Protein AF-A0A8T5RQZ0-F1 (afdb_monomer_lite)

Secondary structure (DSSP, 8-state):
-----HHHHHHHHHTTSEEEETTEEEEE-SS-EEEPP-HHHHHHHHHHHHTTSS-HHHHHHHHHHHHHHHHS---------

Radius of gyration: 15.29 Å; chains: 1; bounding box: 35×29×38 Å

Sequence (81 aa):
ILNNNEVLFNELLDNKFIFESKGIVLLFTDVRLVKYPPNYVIRNLTTRYKENKISLNEFLTHLRLISDELKESSKINYKII

Structure (mmCIF, N/CA/C/O backbone):
data_AF-A0A8T5RQZ0-F1
#
_entry.id   AF-A0A8T5RQZ0-F1
#
loop_
_atom_site.group_PDB
_atom_site.id
_atom_site.type_symbol
_atom_site.label_atom_id
_atom_site.label_alt_id
_atom_site.label_comp_id
_atom_site.label_asym_id
_atom_site.label_entity_id
_atom_site.label_seq_id
_atom_site.pdbx_PDB_ins_code
_atom_site.Cartn_x
_atom_site.Cartn_y
_atom_site.Cartn_z
_atom_site.occupancy
_atom_site.B_iso_or_equiv
_atom_site.auth_seq_id
_atom_site.auth_comp_id
_atom_site.auth_asym_id
_atom_site.auth_atom_id
_atom_site.pdbx_PDB_model_num
ATOM 1 N N . ILE A 1 1 ? -2.508 23.266 -2.628 1.00 35.84 1 ILE A N 1
ATOM 2 C CA . ILE A 1 1 ? -3.320 22.468 -3.578 1.00 35.84 1 ILE A CA 1
ATOM 3 C C . ILE A 1 1 ? -2.403 21.378 -4.125 1.00 35.84 1 ILE A C 1
ATOM 5 O O . ILE A 1 1 ? -1.465 21.704 -4.836 1.00 35.84 1 ILE A O 1
ATOM 9 N N . LEU A 1 2 ? -2.571 20.123 -3.694 1.00 36.16 2 LEU A N 1
ATOM 10 C CA . LEU A 1 2 ? -1.865 18.980 -4.289 1.00 36.16 2 LEU A CA 1
ATOM 11 C C . LEU A 1 2 ? -2.530 18.720 -5.642 1.00 36.16 2 LEU A C 1
ATOM 13 O O . LEU A 1 2 ? -3.648 18.213 -5.683 1.00 36.16 2 LEU A O 1
ATOM 17 N N . ASN A 1 3 ? -1.894 19.173 -6.721 1.00 44.94 3 ASN A N 1
ATOM 18 C CA . ASN A 1 3 ? -2.435 19.089 -8.072 1.00 44.94 3 ASN A CA 1
ATOM 19 C C . ASN A 1 3 ? -2.329 17.629 -8.543 1.00 44.94 3 ASN A C 1
ATOM 21 O O . ASN A 1 3 ? -1.279 17.191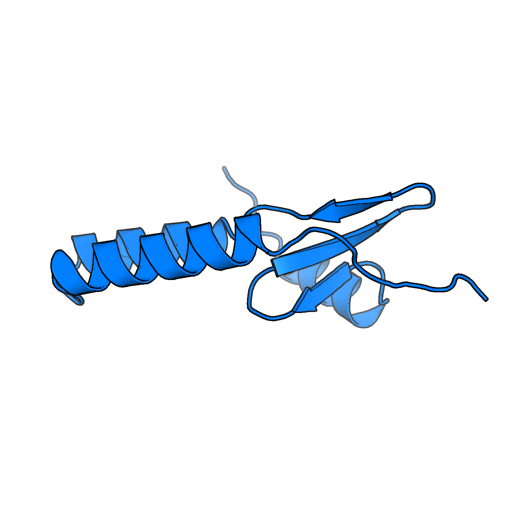 -9.011 1.00 44.94 3 ASN A O 1
ATOM 25 N N . ASN A 1 4 ? -3.382 16.847 -8.306 1.00 56.72 4 ASN A N 1
ATOM 26 C CA . ASN A 1 4 ? -3.459 15.436 -8.674 1.00 56.72 4 ASN A CA 1
ATOM 27 C C . ASN A 1 4 ? -3.711 15.360 -10.187 1.00 56.72 4 ASN A C 1
ATOM 29 O O . ASN A 1 4 ? -4.849 15.253 -10.633 1.00 56.72 4 ASN A O 1
ATOM 33 N N . ASN A 1 5 ? -2.654 15.543 -10.979 1.00 72.81 5 ASN A N 1
ATOM 34 C CA . ASN A 1 5 ? -2.756 15.650 -12.430 1.00 72.81 5 ASN A CA 1
ATOM 35 C C . ASN A 1 5 ? -2.799 14.244 -13.054 1.00 72.81 5 ASN A C 1
ATOM 37 O O . ASN A 1 5 ? -1.829 13.783 -13.649 1.00 72.81 5 ASN A O 1
ATOM 41 N N . GLU A 1 6 ? -3.914 13.537 -12.844 1.00 76.25 6 GLU A N 1
ATOM 42 C CA . GLU A 1 6 ? -4.136 12.156 -13.313 1.00 76.25 6 GLU A CA 1
ATOM 43 C C . GLU A 1 6 ? -3.921 12.010 -14.821 1.00 76.25 6 GLU A C 1
ATOM 45 O O . GLU A 1 6 ? -3.394 10.998 -15.271 1.00 76.25 6 GLU A O 1
ATOM 50 N N . VAL A 1 7 ? -4.249 13.052 -15.590 1.00 78.94 7 VAL A N 1
ATOM 51 C CA . VAL A 1 7 ? -4.005 13.107 -17.037 1.00 78.94 7 VAL A CA 1
ATOM 52 C C . VAL A 1 7 ? -2.515 12.947 -17.345 1.00 78.94 7 VAL A C 1
ATOM 54 O O . VAL A 1 7 ? -2.142 12.065 -18.109 1.00 78.94 7 VAL A O 1
ATOM 57 N N . LEU A 1 8 ? -1.660 13.727 -16.677 1.00 76.56 8 LEU A N 1
ATOM 58 C CA . LEU A 1 8 ? -0.209 13.647 -16.850 1.00 76.56 8 LEU A CA 1
ATOM 59 C C . LEU A 1 8 ? 0.341 12.289 -16.389 1.00 76.56 8 LEU A C 1
ATOM 61 O O . LEU A 1 8 ? 1.260 11.751 -16.993 1.00 76.56 8 LEU A O 1
ATOM 65 N N . PHE A 1 9 ? -0.211 11.721 -15.316 1.00 75.25 9 PHE A N 1
ATOM 66 C CA . PHE A 1 9 ? 0.199 10.402 -14.833 1.00 75.25 9 PHE A CA 1
ATOM 67 C C . PHE A 1 9 ? -0.094 9.302 -15.863 1.00 75.25 9 PHE A C 1
ATOM 69 O O . PHE A 1 9 ? 0.780 8.488 -16.152 1.00 75.25 9 PHE A O 1
ATOM 76 N N . ASN A 1 10 ? -1.290 9.315 -16.455 1.00 77.94 10 ASN A N 1
ATOM 77 C CA . ASN A 1 10 ? -1.671 8.357 -17.491 1.00 77.94 10 ASN A CA 1
ATOM 78 C C . ASN A 1 10 ? -0.828 8.539 -18.760 1.00 77.94 10 ASN A C 1
ATOM 80 O O . ASN A 1 10 ? -0.312 7.559 -19.286 1.00 77.94 10 ASN A O 1
ATOM 84 N N . GLU A 1 11 ? -0.574 9.781 -19.185 1.00 77.62 11 GLU A N 1
ATOM 85 C CA . GLU A 1 11 ? 0.331 10.052 -20.309 1.00 77.62 11 GLU A CA 1
ATOM 86 C C . GLU A 1 11 ? 1.744 9.500 -20.066 1.00 77.62 11 GLU A C 1
ATOM 88 O O . GLU A 1 11 ? 2.365 8.944 -20.972 1.00 77.62 11 GLU A O 1
ATOM 93 N N . LEU A 1 12 ? 2.277 9.630 -18.849 1.00 74.88 12 LEU A N 1
ATOM 94 C CA . LEU A 1 12 ? 3.607 9.118 -18.515 1.00 74.88 12 LEU A CA 1
ATOM 95 C C . LEU A 1 12 ? 3.651 7.580 -18.455 1.00 74.88 12 LEU A C 1
ATOM 97 O O . LEU A 1 12 ? 4.698 7.003 -18.769 1.00 74.88 12 LEU A O 1
ATOM 101 N N . LEU A 1 13 ? 2.551 6.923 -18.062 1.00 74.69 13 LEU A N 1
ATOM 102 C CA . LEU A 1 13 ? 2.397 5.462 -18.114 1.00 74.69 13 LEU A CA 1
ATOM 103 C C . LEU A 1 13 ? 2.361 4.964 -19.563 1.00 74.69 13 LEU A C 1
ATOM 105 O O . LEU A 1 13 ? 3.120 4.062 -19.919 1.00 74.69 13 LEU A O 1
ATOM 109 N N . ASP A 1 14 ? 1.530 5.585 -20.403 1.00 77.38 14 ASP A N 1
ATOM 110 C CA . ASP A 1 14 ? 1.359 5.209 -21.811 1.00 77.38 14 ASP A CA 1
ATOM 111 C C . ASP A 1 14 ? 2.672 5.345 -22.591 1.00 77.38 14 ASP A C 1
ATOM 113 O O . ASP A 1 14 ? 3.046 4.475 -23.383 1.00 77.38 14 ASP A O 1
ATOM 117 N N . ASN A 1 15 ? 3.429 6.406 -22.300 1.00 78.38 15 ASN A N 1
ATOM 118 C CA . ASN A 1 15 ? 4.738 6.659 -22.894 1.00 78.38 15 ASN A CA 1
ATOM 119 C C . ASN A 1 15 ? 5.888 5.873 -22.232 1.00 78.38 15 ASN A C 1
ATOM 121 O O . ASN A 1 15 ? 7.045 6.056 -22.610 1.00 78.38 15 ASN A O 1
ATOM 125 N N . LYS A 1 16 ? 5.599 4.989 -21.265 1.00 74.31 16 LYS A N 1
ATOM 126 C CA . LYS A 1 16 ? 6.579 4.132 -20.567 1.00 74.31 16 LYS A CA 1
ATOM 127 C C . LYS A 1 16 ? 7.711 4.902 -19.871 1.00 74.31 16 LYS A C 1
ATOM 129 O O . LYS A 1 16 ? 8.808 4.373 -19.696 1.00 74.31 16 LYS A O 1
ATOM 134 N N . PHE A 1 17 ? 7.450 6.141 -19.455 1.00 68.81 17 PHE A N 1
ATOM 135 C CA . PHE A 1 17 ? 8.373 6.914 -18.617 1.00 68.81 17 PHE A CA 1
ATOM 136 C C . PHE A 1 17 ? 8.259 6.513 -17.146 1.00 68.81 17 PHE A C 1
ATOM 138 O O . PHE A 1 17 ? 9.259 6.490 -16.422 1.00 68.81 17 PHE A O 1
ATOM 145 N N . ILE A 1 18 ? 7.044 6.174 -16.709 1.00 71.12 18 ILE A N 1
ATOM 146 C CA . ILE A 1 18 ? 6.778 5.605 -15.390 1.00 71.12 18 ILE A CA 1
ATOM 147 C C . ILE A 1 18 ? 6.197 4.202 -15.521 1.00 71.12 18 ILE A C 1
ATOM 149 O O . ILE A 1 18 ? 5.481 3.892 -16.468 1.00 71.12 18 ILE A O 1
ATOM 153 N N . PHE A 1 19 ? 6.497 3.358 -14.543 1.00 74.19 19 PHE A N 1
ATOM 154 C CA . PHE A 1 19 ? 5.980 2.001 -14.439 1.00 74.19 19 PHE A CA 1
ATOM 155 C C . PHE A 1 19 ? 5.332 1.827 -13.075 1.00 74.19 19 PHE A C 1
ATOM 157 O O . PHE A 1 19 ? 5.926 2.187 -12.059 1.00 74.19 19 PHE A O 1
ATOM 164 N N . GLU A 1 20 ? 4.131 1.263 -13.040 1.00 64.88 20 GLU A N 1
ATOM 165 C CA . GLU A 1 20 ? 3.451 0.926 -11.794 1.00 64.88 20 GLU A CA 1
ATOM 166 C C . GLU A 1 20 ? 3.528 -0.585 -11.560 1.00 64.88 20 GLU A C 1
ATOM 168 O O . GLU A 1 20 ? 3.239 -1.387 -12.446 1.00 64.88 20 GLU A O 1
ATOM 173 N N . SER A 1 21 ? 3.974 -0.988 -10.373 1.00 70.50 21 SER A N 1
ATOM 174 C CA . SER A 1 21 ? 3.975 -2.387 -9.951 1.00 70.50 21 SER A CA 1
ATOM 175 C C . SER A 1 21 ? 3.653 -2.459 -8.469 1.00 70.50 21 SER A C 1
ATOM 177 O O . SER A 1 21 ? 4.337 -1.839 -7.655 1.00 70.50 21 SER A O 1
ATOM 179 N N . LYS A 1 22 ? 2.597 -3.201 -8.120 1.00 66.31 22 LYS A N 1
ATOM 180 C CA . LYS A 1 22 ? 2.117 -3.368 -6.738 1.00 66.31 22 LYS A CA 1
ATOM 181 C C . LYS A 1 22 ? 1.887 -2.035 -5.991 1.00 66.31 22 LYS A C 1
ATOM 183 O O . LYS A 1 22 ? 2.203 -1.921 -4.811 1.00 66.31 22 LYS A O 1
ATOM 188 N N . GLY A 1 23 ? 1.372 -0.998 -6.659 1.00 64.50 23 GLY A N 1
ATOM 189 C CA . GLY A 1 23 ? 1.161 0.318 -6.043 1.00 64.50 23 GLY A CA 1
ATOM 190 C C . GLY A 1 23 ? 2.430 1.161 -5.860 1.00 64.50 23 GLY A C 1
ATOM 191 O O . GLY A 1 23 ? 2.363 2.240 -5.267 1.00 64.50 23 GLY A O 1
ATOM 192 N N . ILE A 1 24 ? 3.578 0.699 -6.364 1.00 60.84 24 ILE A N 1
ATOM 193 C CA . ILE A 1 24 ? 4.838 1.446 -6.413 1.00 60.84 24 ILE A CA 1
ATOM 194 C C . ILE A 1 24 ? 5.004 2.023 -7.815 1.00 60.84 24 ILE A C 1
ATOM 196 O O . ILE A 1 24 ? 4.923 1.296 -8.803 1.00 60.84 24 ILE A O 1
ATOM 200 N N . VAL A 1 25 ? 5.302 3.321 -7.890 1.00 66.00 25 VAL A N 1
ATOM 201 C CA . VAL A 1 25 ? 5.646 4.0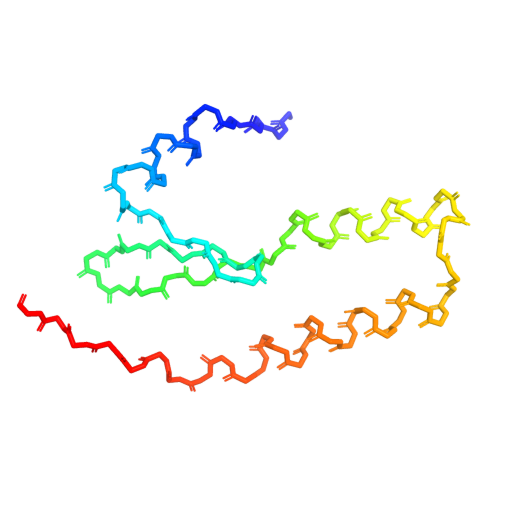00 -9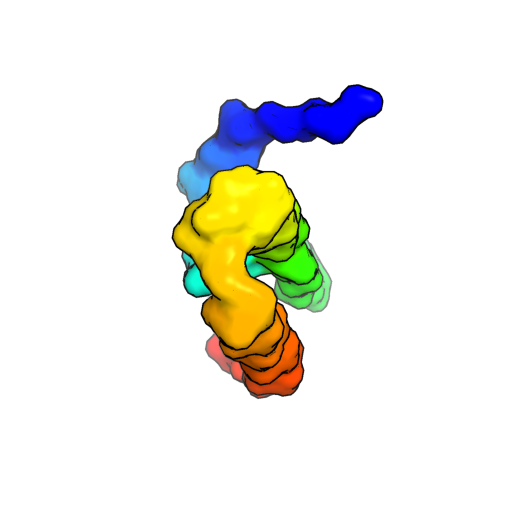.143 1.00 66.00 25 VAL A CA 1
ATOM 202 C C . VAL A 1 25 ? 7.163 4.075 -9.276 1.00 66.00 25 VAL A C 1
ATOM 204 O O . VAL A 1 25 ? 7.869 4.526 -8.368 1.00 66.00 25 VAL A O 1
ATOM 207 N N . LEU A 1 26 ? 7.654 3.624 -10.422 1.00 65.06 26 LEU A N 1
ATOM 208 C CA . LEU A 1 26 ? 9.051 3.582 -10.815 1.00 65.06 26 LEU A CA 1
ATOM 209 C C . LEU A 1 26 ? 9.244 4.554 -11.975 1.00 65.06 26 LEU A C 1
AT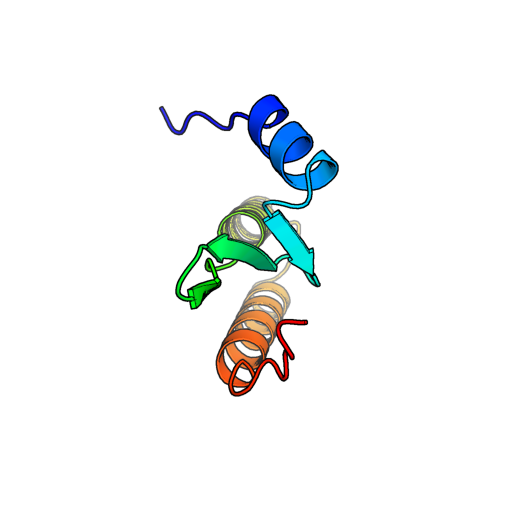OM 211 O O . LEU A 1 26 ? 8.691 4.340 -13.048 1.00 65.06 26 LEU A O 1
ATOM 215 N N . LEU A 1 27 ? 10.022 5.614 -11.770 1.00 66.44 27 LEU A N 1
ATOM 216 C CA . LEU A 1 27 ? 10.392 6.537 -12.843 1.00 66.44 27 LEU A CA 1
ATOM 217 C C . LEU A 1 27 ? 11.708 6.074 -13.470 1.00 66.44 27 LEU A C 1
ATOM 219 O O . LEU A 1 27 ? 12.711 5.915 -12.764 1.00 66.44 27 LEU A O 1
ATOM 223 N N . PHE A 1 28 ? 11.704 5.874 -14.787 1.00 57.78 28 PHE A N 1
ATOM 224 C CA . PHE A 1 28 ? 12.925 5.630 -15.541 1.00 57.78 28 PHE A CA 1
ATOM 225 C C . PHE A 1 28 ? 13.603 6.979 -15.789 1.00 57.78 28 PHE A C 1
ATOM 227 O O . PHE A 1 28 ? 13.141 7.784 -16.592 1.00 57.78 28 PHE A O 1
ATOM 234 N N . THR A 1 29 ? 14.667 7.262 -15.040 1.00 56.50 29 THR A N 1
ATOM 235 C CA . THR A 1 29 ? 15.526 8.428 -15.280 1.00 56.50 29 THR A CA 1
ATOM 236 C C . THR A 1 29 ? 16.896 7.941 -15.707 1.00 56.50 29 THR A C 1
ATOM 238 O O . THR A 1 29 ? 17.327 6.882 -15.249 1.00 56.50 29 THR A O 1
ATOM 241 N N . ASP A 1 30 ? 17.588 8.731 -16.525 1.00 50.34 30 ASP A N 1
ATOM 242 C CA . ASP A 1 30 ? 18.865 8.405 -17.180 1.00 50.34 30 ASP A CA 1
ATOM 243 C C . ASP A 1 30 ? 20.015 7.984 -16.239 1.00 50.34 30 ASP A C 1
ATOM 245 O O . ASP A 1 30 ? 21.110 7.669 -16.693 1.00 50.34 30 ASP A O 1
ATOM 249 N N . VAL A 1 31 ? 19.807 7.956 -14.916 1.00 52.59 31 VAL A N 1
ATOM 250 C CA . VAL A 1 31 ? 20.831 7.499 -13.970 1.00 52.59 31 VAL A CA 1
ATOM 251 C C . VAL A 1 31 ? 20.305 6.567 -12.873 1.00 52.59 31 VAL A C 1
ATOM 253 O O . VAL A 1 31 ? 21.102 5.780 -12.364 1.00 52.59 31 VAL A O 1
ATOM 256 N N . ARG A 1 32 ? 19.025 6.590 -12.453 1.00 50.81 32 ARG A N 1
ATOM 257 C CA . ARG A 1 32 ? 18.524 5.728 -11.350 1.00 50.81 32 ARG A CA 1
ATOM 258 C C . ARG A 1 32 ? 17.017 5.469 -11.428 1.00 50.81 32 ARG A C 1
ATOM 260 O O . ARG A 1 32 ? 16.237 6.358 -11.755 1.00 50.81 32 ARG A O 1
ATOM 267 N N . LEU A 1 33 ? 16.605 4.273 -11.002 1.00 52.81 33 LEU A N 1
ATOM 268 C CA . LEU A 1 33 ? 15.221 3.979 -10.621 1.00 52.81 33 LEU A CA 1
ATOM 269 C C . LEU A 1 33 ? 14.906 4.691 -9.301 1.00 52.81 33 LEU A C 1
ATOM 271 O O . LEU A 1 33 ? 15.352 4.262 -8.234 1.00 52.81 33 LEU A O 1
ATOM 275 N N . VAL A 1 34 ? 14.148 5.784 -9.372 1.00 53.94 34 VAL A N 1
ATOM 276 C CA . VAL A 1 34 ? 13.622 6.458 -8.180 1.00 53.94 34 VAL A CA 1
ATOM 277 C C . VAL A 1 34 ? 12.336 5.744 -7.774 1.00 53.94 34 VAL A C 1
ATOM 279 O O . VAL A 1 34 ? 11.336 5.792 -8.488 1.00 53.94 34 VAL A O 1
ATOM 282 N N . LYS A 1 35 ? 12.379 5.039 -6.638 1.00 57.75 35 LYS A N 1
ATOM 283 C CA . LYS A 1 35 ? 11.195 4.446 -6.004 1.00 57.75 35 LYS A CA 1
ATOM 284 C C . LYS A 1 35 ? 10.493 5.515 -5.186 1.00 57.75 35 LYS A C 1
ATOM 286 O O . LYS A 1 35 ? 11.092 6.068 -4.264 1.00 57.75 35 LYS A O 1
ATOM 291 N N . TYR A 1 36 ? 9.229 5.773 -5.491 1.00 60.28 36 TYR A N 1
ATOM 292 C CA . TYR A 1 36 ? 8.409 6.648 -4.664 1.00 60.28 36 TYR A CA 1
ATOM 293 C C . TYR A 1 36 ? 7.655 5.828 -3.615 1.00 60.28 36 TYR A C 1
ATOM 295 O O . TYR A 1 36 ? 7.141 4.754 -3.940 1.00 60.28 36 TYR A O 1
ATOM 303 N N . PRO A 1 37 ? 7.568 6.308 -2.359 1.00 64.06 37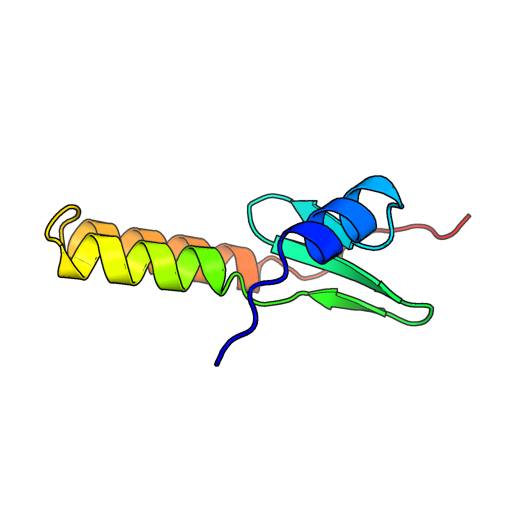 PRO A N 1
ATOM 304 C CA . PRO A 1 37 ? 6.690 5.689 -1.379 1.00 64.06 37 PRO A CA 1
ATOM 305 C C . PRO A 1 37 ? 5.250 5.727 -1.913 1.00 64.06 37 PRO A C 1
ATOM 307 O O . PRO A 1 37 ? 4.871 6.706 -2.567 1.00 64.06 37 PRO A O 1
ATOM 310 N N . PRO A 1 38 ? 4.433 4.695 -1.641 1.00 70.44 38 PRO A N 1
ATOM 311 C CA . PRO A 1 38 ? 3.091 4.569 -2.193 1.00 70.44 38 PRO A CA 1
ATOM 312 C C . PRO A 1 38 ? 2.122 5.510 -1.457 1.00 70.44 38 PRO A C 1
ATOM 314 O O . PRO A 1 38 ? 1.205 5.089 -0.753 1.00 70.44 38 PRO A O 1
ATOM 317 N N . ASN A 1 39 ? 2.332 6.819 -1.604 1.00 75.19 39 ASN A N 1
ATOM 318 C CA . ASN A 1 39 ? 1.607 7.876 -0.899 1.00 75.19 39 ASN A CA 1
ATOM 319 C C . ASN A 1 39 ? 0.095 7.778 -1.124 1.00 75.19 39 ASN A C 1
ATOM 321 O O . ASN A 1 39 ? -0.681 8.036 -0.207 1.00 75.19 39 ASN A O 1
ATOM 325 N N . TYR A 1 40 ? -0.326 7.362 -2.322 1.00 74.75 40 TYR A N 1
ATOM 326 C CA . TYR A 1 40 ? -1.730 7.099 -2.625 1.00 74.75 40 TYR A CA 1
ATOM 327 C C . TYR A 1 40 ? -2.300 5.966 -1.761 1.00 74.75 40 TYR A C 1
ATOM 329 O O . TYR A 1 40 ? -3.342 6.140 -1.128 1.00 74.75 40 TYR A O 1
ATOM 337 N N . VAL A 1 41 ? -1.590 4.836 -1.670 1.00 78.44 41 VAL A N 1
ATOM 338 C CA . VAL A 1 41 ? -2.003 3.668 -0.876 1.00 78.44 41 VAL A CA 1
ATOM 339 C C . VAL A 1 41 ? -2.064 4.022 0.608 1.00 78.44 41 VAL A C 1
ATOM 341 O O . VAL A 1 41 ? -3.060 3.724 1.264 1.00 78.44 41 VAL A O 1
ATOM 344 N N . ILE A 1 42 ? -1.059 4.733 1.128 1.00 84.31 42 ILE A N 1
ATOM 345 C CA . ILE A 1 42 ? -1.022 5.185 2.529 1.00 84.31 42 ILE A CA 1
ATOM 346 C C . ILE A 1 42 ? -2.176 6.156 2.820 1.00 84.31 42 ILE A C 1
ATOM 348 O O . ILE A 1 42 ? -2.849 6.036 3.850 1.00 84.31 42 ILE A O 1
ATOM 352 N N . ARG A 1 43 ? -2.455 7.098 1.906 1.00 86.50 43 ARG A N 1
ATOM 353 C CA . ARG A 1 43 ? -3.564 8.053 2.047 1.00 86.50 43 ARG A CA 1
ATOM 354 C C . ARG A 1 43 ? -4.909 7.332 2.060 1.00 86.50 43 ARG A C 1
ATOM 356 O O . ARG A 1 43 ? -5.709 7.578 2.956 1.00 86.50 43 ARG A O 1
ATOM 363 N N . ASN A 1 44 ? -5.133 6.420 1.116 1.00 87.62 44 ASN A N 1
ATOM 364 C CA . ASN A 1 44 ? -6.359 5.631 1.035 1.00 87.62 44 ASN A CA 1
ATOM 365 C C . ASN A 1 44 ? -6.554 4.743 2.277 1.00 87.62 44 ASN A C 1
ATOM 367 O O . ASN A 1 44 ? -7.641 4.707 2.848 1.00 87.62 44 ASN A O 1
ATOM 371 N N . LEU A 1 45 ? -5.493 4.081 2.748 1.00 91.06 45 LEU A N 1
ATOM 372 C CA . LEU A 1 45 ? -5.520 3.269 3.967 1.00 91.06 45 LEU A CA 1
ATOM 373 C C . LEU A 1 45 ? -5.917 4.107 5.195 1.00 91.06 45 LEU A C 1
ATOM 375 O O . LEU A 1 45 ? -6.780 3.705 5.974 1.00 91.06 45 LEU A O 1
ATOM 379 N N . THR A 1 46 ? -5.337 5.303 5.326 1.00 91.62 46 THR A N 1
ATOM 380 C CA . THR A 1 46 ? -5.662 6.254 6.401 1.00 91.62 46 THR A CA 1
ATOM 381 C C . THR A 1 46 ? -7.118 6.712 6.331 1.00 91.62 46 THR A C 1
ATOM 383 O O . THR A 1 46 ? -7.793 6.764 7.358 1.00 91.62 46 THR A O 1
ATOM 386 N N . THR A 1 47 ? -7.623 7.024 5.135 1.00 94.81 47 THR A N 1
ATOM 387 C CA . THR A 1 47 ? -9.032 7.386 4.929 1.00 94.81 47 THR A CA 1
ATOM 388 C C . THR A 1 47 ? -9.962 6.248 5.340 1.00 94.81 47 THR A C 1
ATOM 390 O O . THR A 1 47 ? -10.875 6.471 6.127 1.00 94.81 47 THR A O 1
ATOM 393 N N . ARG A 1 48 ? -9.693 5.013 4.898 1.00 94.06 48 ARG A N 1
ATOM 394 C CA . ARG A 1 48 ? -10.507 3.837 5.250 1.00 94.06 48 ARG A CA 1
ATOM 395 C C . ARG A 1 48 ? -10.562 3.592 6.757 1.00 94.06 48 ARG A C 1
ATOM 397 O O . ARG A 1 48 ? -11.623 3.239 7.261 1.00 94.06 48 ARG A O 1
ATOM 404 N N . TYR A 1 49 ? -9.455 3.799 7.469 1.00 96.19 49 TYR A N 1
ATOM 405 C CA . TYR A 1 49 ? -9.439 3.703 8.930 1.00 96.19 49 TYR A CA 1
ATOM 406 C C . TYR A 1 49 ? -10.274 4.811 9.585 1.00 96.19 49 TYR A C 1
ATOM 408 O O . TYR A 1 49 ? -11.114 4.524 10.431 1.00 96.19 49 TYR A O 1
ATOM 416 N N . LYS A 1 50 ? -10.116 6.069 9.146 1.00 96.12 50 LYS A N 1
ATOM 417 C CA . LYS A 1 50 ? -10.915 7.205 9.648 1.00 96.12 50 LYS A CA 1
ATOM 418 C C . LYS A 1 50 ? -12.416 7.040 9.403 1.00 96.12 50 LYS A C 1
ATOM 420 O O . LYS A 1 50 ? -13.219 7.489 10.211 1.00 96.12 50 LYS A O 1
ATOM 425 N N . GLU A 1 51 ? -12.787 6.400 8.301 1.00 97.81 51 GLU A N 1
ATOM 426 C CA . GLU A 1 51 ? -14.174 6.088 7.944 1.00 97.81 51 GLU A CA 1
ATOM 427 C C . GLU A 1 51 ? -14.703 4.813 8.628 1.00 97.81 51 GLU A C 1
ATOM 429 O O . GLU A 1 51 ? -15.803 4.369 8.308 1.00 97.81 51 GLU A O 1
ATOM 434 N N . ASN A 1 52 ? -13.938 4.200 9.542 1.00 95.50 52 ASN A N 1
ATOM 435 C CA . ASN A 1 52 ? -14.259 2.931 10.209 1.00 95.50 52 ASN A CA 1
ATOM 436 C C . ASN A 1 52 ? -14.547 1.766 9.239 1.00 95.50 52 ASN A C 1
ATOM 438 O O . ASN A 1 52 ? -15.209 0.796 9.600 1.00 95.50 52 ASN A O 1
ATOM 442 N N . LYS A 1 53 ? -14.037 1.834 8.001 1.00 96.94 53 LYS A N 1
ATOM 443 C CA . LYS A 1 53 ? -14.159 0.758 7.000 1.00 96.94 53 LYS A CA 1
ATOM 444 C C . LYS A 1 53 ? -13.203 -0.404 7.263 1.00 96.94 53 LYS A C 1
ATOM 446 O O . LYS A 1 53 ? -13.331 -1.443 6.623 1.00 96.94 53 LYS A O 1
ATOM 451 N N . ILE A 1 54 ? -12.211 -0.193 8.125 1.00 94.88 54 ILE A N 1
ATOM 452 C CA . ILE A 1 54 ? -11.240 -1.190 8.580 1.00 94.88 54 ILE A CA 1
ATOM 453 C C . ILE A 1 54 ? -10.951 -0.970 10.066 1.00 94.88 54 ILE A C 1
ATOM 455 O O . ILE A 1 54 ? -10.967 0.161 10.553 1.00 94.88 54 ILE A O 1
ATOM 459 N N . SER A 1 55 ? -10.655 -2.052 10.773 1.00 96.75 55 SER A N 1
ATOM 460 C CA . SER A 1 55 ? -10.230 -2.052 12.170 1.00 96.75 55 SER A CA 1
ATOM 461 C C . SER A 1 55 ? -8.782 -1.578 12.339 1.00 96.75 55 SER A C 1
ATOM 463 O O . SER A 1 55 ? -7.988 -1.560 11.394 1.00 96.75 55 SER A O 1
ATOM 465 N N . LEU A 1 56 ? -8.401 -1.248 13.579 1.00 94.19 56 LEU A N 1
ATOM 466 C CA . LEU A 1 56 ? -7.016 -0.911 13.921 1.00 94.19 56 LEU A CA 1
ATOM 467 C C . LEU A 1 56 ? -6.051 -2.057 13.581 1.00 94.19 56 LEU A C 1
ATOM 469 O O . LEU A 1 56 ? -4.973 -1.809 13.049 1.00 94.19 56 LEU A O 1
ATOM 473 N N . ASN A 1 57 ? -6.444 -3.309 13.834 1.00 96.31 57 ASN A N 1
ATOM 474 C CA . ASN A 1 57 ? -5.616 -4.466 13.493 1.00 96.31 57 ASN A CA 1
ATOM 475 C C . ASN A 1 57 ? -5.404 -4.587 11.984 1.00 96.31 57 ASN A C 1
ATOM 477 O O . ASN A 1 57 ? -4.278 -4.799 11.543 1.00 96.31 57 ASN A O 1
ATOM 481 N N . GLU A 1 58 ? -6.454 -4.416 11.181 1.00 92.50 58 GLU A N 1
ATOM 482 C CA . GLU A 1 58 ? -6.316 -4.432 9.724 1.00 92.50 58 GLU A CA 1
ATOM 483 C C . GLU A 1 58 ? -5.419 -3.291 9.248 1.00 92.50 58 GLU A C 1
ATOM 485 O O . GLU A 1 58 ? -4.514 -3.525 8.450 1.00 92.50 58 GLU A O 1
ATOM 490 N N . PHE A 1 59 ? -5.598 -2.083 9.784 1.00 94.62 59 PHE A N 1
ATOM 491 C CA . PHE A 1 59 ? -4.750 -0.934 9.479 1.00 94.62 59 PHE A CA 1
ATOM 492 C C . PHE A 1 59 ? -3.265 -1.208 9.778 1.00 94.62 59 PHE A C 1
ATOM 494 O O . PHE A 1 59 ? -2.413 -0.999 8.911 1.00 94.62 59 PHE A O 1
ATOM 501 N N . LEU A 1 60 ? -2.951 -1.737 10.966 1.00 95.00 60 LEU A N 1
ATOM 502 C CA . LEU A 1 60 ? -1.584 -2.085 11.367 1.00 95.00 60 LEU A CA 1
ATOM 503 C C . LEU A 1 6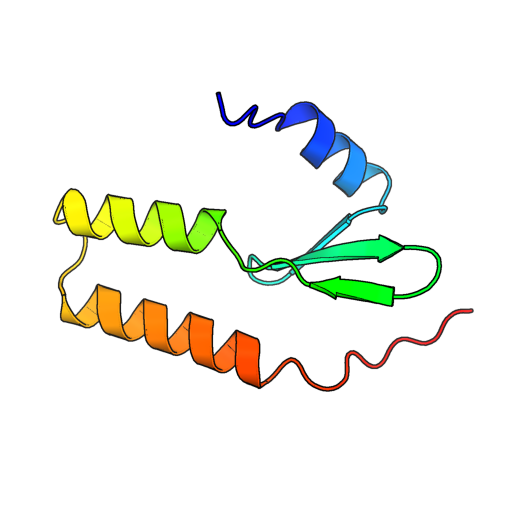0 ? -0.992 -3.201 10.498 1.00 95.00 60 LEU A C 1
ATOM 505 O O . LEU A 1 60 ? 0.171 -3.118 10.103 1.00 95.00 60 LEU A O 1
ATOM 509 N N . THR A 1 61 ? -1.789 -4.210 10.142 1.00 94.75 61 THR A N 1
ATOM 510 C CA . THR A 1 61 ? -1.372 -5.279 9.226 1.00 94.75 61 THR A CA 1
ATOM 511 C C . THR A 1 61 ? -1.027 -4.728 7.844 1.00 94.75 61 THR A C 1
ATOM 513 O O . THR A 1 61 ? 0.022 -5.063 7.300 1.00 94.75 61 THR A O 1
ATOM 516 N N . HIS A 1 62 ? -1.851 -3.838 7.284 1.00 90.69 62 HIS A N 1
ATOM 517 C CA . HIS A 1 62 ? -1.580 -3.231 5.977 1.00 90.69 62 HIS A CA 1
ATOM 518 C C . HIS A 1 62 ? -0.327 -2.348 6.014 1.00 90.69 62 HIS A C 1
ATOM 520 O O . HIS A 1 62 ? 0.497 -2.419 5.104 1.00 90.69 62 HIS A O 1
ATOM 526 N N . LEU A 1 63 ? -0.137 -1.559 7.078 1.00 89.38 63 LEU A N 1
ATOM 527 C CA . LEU A 1 63 ? 1.088 -0.775 7.260 1.00 89.38 63 LEU A CA 1
ATOM 528 C C . LEU A 1 63 ? 2.335 -1.659 7.342 1.00 89.38 63 LEU A C 1
ATOM 530 O O . LEU A 1 63 ? 3.363 -1.319 6.756 1.00 89.38 63 LEU A O 1
ATOM 534 N N . ARG A 1 64 ? 2.247 -2.797 8.038 1.00 89.88 64 ARG A N 1
ATOM 535 C CA . ARG A 1 64 ? 3.346 -3.759 8.125 1.00 89.88 64 ARG A CA 1
ATOM 536 C C . ARG A 1 64 ? 3.693 -4.341 6.755 1.00 89.88 64 ARG A C 1
ATOM 538 O O . ARG A 1 64 ? 4.861 -4.312 6.391 1.00 89.88 64 ARG A O 1
ATOM 545 N N . LEU A 1 65 ? 2.697 -4.776 5.980 1.00 86.81 65 LEU A N 1
ATOM 546 C CA . LEU A 1 65 ? 2.902 -5.300 4.623 1.00 86.81 65 LEU A CA 1
ATOM 547 C C . LEU A 1 65 ? 3.591 -4.278 3.711 1.00 86.81 65 LEU A C 1
ATOM 549 O O . LEU A 1 65 ? 4.578 -4.601 3.058 1.00 86.81 65 LEU A O 1
ATOM 553 N N . ILE A 1 66 ? 3.121 -3.026 3.731 1.00 84.38 66 ILE A N 1
ATOM 554 C CA . ILE A 1 66 ? 3.737 -1.932 2.968 1.00 84.38 66 ILE A CA 1
ATOM 555 C C . ILE A 1 66 ? 5.188 -1.715 3.419 1.00 84.38 66 ILE A C 1
ATOM 557 O O . ILE A 1 66 ? 6.083 -1.562 2.590 1.00 84.38 66 ILE A O 1
ATOM 561 N N . SER A 1 67 ? 5.445 -1.706 4.732 1.00 82.19 67 SER A N 1
ATOM 562 C CA . SER A 1 67 ? 6.802 -1.531 5.253 1.00 82.19 67 SER A CA 1
ATOM 563 C C . SER A 1 67 ? 7.733 -2.681 4.876 1.00 82.19 67 SER A C 1
ATOM 565 O O . SER A 1 67 ? 8.922 -2.429 4.678 1.00 82.19 67 SER A O 1
ATOM 567 N N . ASP A 1 68 ? 7.238 -3.913 4.833 1.00 83.69 68 ASP A N 1
ATOM 568 C CA . ASP A 1 68 ? 8.044 -5.090 4.519 1.00 83.69 68 ASP A CA 1
ATOM 569 C C . ASP A 1 68 ? 8.378 -5.133 3.015 1.00 83.69 68 ASP A C 1
ATOM 571 O O . ASP A 1 68 ? 9.544 -5.320 2.665 1.00 83.69 68 ASP A O 1
ATOM 575 N N . GLU A 1 69 ? 7.438 -4.788 2.124 1.00 76.00 69 GLU A N 1
ATOM 576 C CA . GLU A 1 69 ? 7.728 -4.639 0.685 1.00 76.00 69 GLU A CA 1
ATOM 577 C C . GLU A 1 69 ? 8.732 -3.509 0.392 1.00 76.00 69 GLU A C 1
ATOM 579 O O . GLU A 1 69 ? 9.589 -3.633 -0.489 1.00 76.00 69 GLU A O 1
ATOM 584 N N . LEU A 1 70 ? 8.687 -2.409 1.152 1.00 72.19 70 LEU A N 1
ATOM 585 C CA . LEU A 1 70 ? 9.677 -1.333 1.026 1.00 72.19 70 LEU A CA 1
ATOM 586 C C . LEU A 1 70 ? 11.082 -1.779 1.470 1.00 72.19 70 LEU A C 1
ATOM 588 O O . LEU A 1 70 ? 12.074 -1.323 0.889 1.00 72.19 70 LEU A O 1
ATOM 592 N N . LYS A 1 71 ? 11.186 -2.685 2.454 1.00 71.06 71 LYS A N 1
ATOM 593 C CA . LYS A 1 71 ? 12.464 -3.251 2.926 1.00 71.06 71 LYS A CA 1
ATOM 594 C C . LYS A 1 71 ? 13.050 -4.282 1.962 1.00 71.06 71 LYS A C 1
ATOM 596 O O . LYS A 1 71 ? 14.260 -4.278 1.757 1.00 71.06 71 LYS A O 1
ATOM 601 N N . GLU A 1 72 ? 12.224 -5.116 1.329 1.00 64.81 72 GLU A N 1
ATOM 602 C CA . GLU A 1 72 ? 12.678 -6.123 0.349 1.00 64.81 72 GLU A CA 1
ATOM 603 C C . GLU A 1 72 ? 13.184 -5.520 -0.971 1.00 64.81 72 GLU A C 1
ATOM 605 O O . GLU A 1 72 ? 13.709 -6.207 -1.842 1.00 64.81 72 GLU A O 1
ATOM 610 N N . SER A 1 73 ? 13.108 -4.201 -1.114 1.00 54.44 73 SER A N 1
ATOM 611 C CA . SER A 1 73 ? 13.360 -3.473 -2.350 1.00 54.44 73 SER A CA 1
ATOM 612 C C . SER A 1 73 ? 14.843 -3.402 -2.796 1.00 54.44 73 SER A C 1
ATOM 614 O O . SER A 1 73 ? 15.172 -2.664 -3.735 1.00 54.44 73 SER A O 1
ATOM 616 N N . SER A 1 74 ? 15.733 -4.203 -2.196 1.00 49.00 74 SER A N 1
ATOM 617 C CA . SER A 1 74 ? 17.138 -4.329 -2.597 1.00 49.00 74 SER A CA 1
ATOM 618 C C . SER A 1 74 ? 17.305 -5.260 -3.810 1.00 49.00 74 SER A C 1
ATOM 620 O O . SER A 1 74 ? 16.981 -6.439 -3.760 1.00 49.00 74 SER A O 1
ATOM 622 N N . LYS A 1 75 ? 17.855 -4.698 -4.898 1.00 48.34 75 LYS A N 1
ATOM 623 C CA . LYS A 1 75 ? 18.135 -5.308 -6.217 1.00 48.34 75 LYS A CA 1
ATOM 624 C C . LYS A 1 75 ? 16.918 -5.498 -7.130 1.00 48.34 75 LYS A C 1
ATOM 626 O O . LYS A 1 75 ? 16.456 -6.604 -7.381 1.00 48.34 75 LYS A O 1
ATOM 631 N N . ILE A 1 76 ? 16.494 -4.401 -7.761 1.00 48.47 76 ILE A N 1
ATOM 632 C CA . ILE A 1 76 ? 15.896 -4.523 -9.098 1.00 48.47 76 ILE A CA 1
ATOM 633 C C . ILE A 1 76 ? 17.029 -4.956 -10.034 1.00 48.47 76 ILE A C 1
ATOM 635 O O . ILE A 1 76 ? 17.979 -4.203 -10.237 1.00 48.47 76 ILE A O 1
ATOM 639 N N . ASN A 1 77 ? 16.951 -6.176 -10.558 1.00 43.66 77 ASN A N 1
ATOM 640 C CA . ASN A 1 77 ? 17.894 -6.694 -11.540 1.00 43.66 77 ASN A CA 1
ATOM 641 C C . ASN A 1 77 ? 17.411 -6.249 -12.929 1.00 43.66 77 ASN A C 1
ATOM 643 O O . ASN A 1 77 ? 16.555 -6.900 -13.522 1.00 43.66 77 ASN A O 1
ATOM 647 N N . TYR A 1 78 ? 17.884 -5.098 -13.407 1.00 47.66 78 TYR A N 1
ATOM 648 C CA . TYR A 1 78 ? 17.577 -4.608 -14.751 1.00 47.66 78 TYR A CA 1
ATOM 649 C C . TYR A 1 78 ? 18.855 -4.568 -15.588 1.00 47.66 78 TYR A C 1
ATOM 651 O O . TYR A 1 78 ? 19.923 -4.196 -15.105 1.00 47.66 78 TYR A O 1
ATOM 659 N N . LYS A 1 79 ? 18.737 -4.978 -16.849 1.00 32.56 79 LYS A N 1
ATOM 660 C CA . LYS A 1 79 ? 19.784 -4.855 -17.860 1.00 32.56 79 LYS A CA 1
ATOM 661 C C . LYS A 1 79 ? 19.340 -3.761 -18.822 1.00 32.56 79 LYS A C 1
ATOM 663 O O . LYS A 1 79 ? 18.282 -3.893 -19.430 1.00 32.56 79 LYS A O 1
ATOM 668 N N . ILE A 1 80 ? 20.121 -2.689 -18.917 1.00 39.88 80 ILE A N 1
ATOM 669 C CA . ILE A 1 80 ? 19.987 -1.718 -20.006 1.00 39.88 80 ILE A CA 1
ATOM 670 C C . ILE A 1 80 ? 20.521 -2.427 -21.262 1.00 39.88 80 ILE A C 1
ATOM 672 O O . ILE A 1 80 ? 21.630 -2.968 -21.219 1.00 39.88 80 ILE A O 1
ATOM 676 N N . ILE A 1 81 ? 19.692 -2.527 -22.306 1.00 40.69 81 ILE A N 1
ATOM 677 C CA . ILE A 1 81 ? 20.094 -2.985 -23.647 1.00 40.69 81 ILE A CA 1
ATOM 678 C C . ILE A 1 81 ? 20.572 -1.765 -24.420 1.00 40.69 81 ILE A C 1
ATOM 680 O O . ILE A 1 81 ? 19.836 -0.754 -24.379 1.00 40.69 81 ILE A O 1
#

pLDDT: mean 72.23, std 17.65, range [32.56, 97.81]

Foldseek 3Di:
DPCPPVVVVVVCVVVVQWDDDPLWIWGDDPPDTDTDQSVVVLVVLVVCVVVVVDDPVVSVVVVVVSVVVVVVPPDPPDDDD